Protein AF-A0A0R3QL52-F1 (afdb_monomer)

Solvent-accessible surface area (backbone atoms only — not comparable to full-atom values): 7153 Å² total; per-residue (Å²): 122,55,87,77,86,50,71,77,60,73,87,86,51,98,61,92,65,99,70,81,89,85,85,90,84,75,56,83,91,50,43,81,49,56,72,76,64,64,97,82,73,82,89,84,77,84,84,53,93,59,78,94,58,74,80,75,56,64,68,54,37,36,76,69,68,48,43,64,93,84,58,84,43,78,39,76,72,24,62,58,88,56,89,82,41,52,63,46,52,66,50,41,60,48,77,73,39,71,82,78,76,112

InterPro domains:
  IPR007757 MT-A70-like [PF05063] (2-90)

Mean predicted aligned error: 7.48 Å

pLDDT: mean 81.76, std 8.67, range [57.69, 95.31]

Sequence (102 aa):
VTNSGEPVYNLNSQHKQPFENIVFASCVAARRHYMNIANEFALISTPSAIHSRKPPLFPVLQALGILEETAEQLELYGRYLLPRTITVGFEAAKLQNERYFV

Organism: NCBI:txid42155

Structure (mmCIF, N/CA/C/O backbone):
data_AF-A0A0R3QL52-F1
#
_entry.id   AF-A0A0R3QL52-F1
#
loop_
_atom_site.group_PDB
_atom_site.id
_atom_site.type_symbol
_atom_site.label_atom_id
_atom_site.label_alt_id
_atom_site.label_comp_id
_atom_site.label_asym_id
_atom_site.label_entity_id
_atom_site.label_seq_id
_atom_site.pdbx_PDB_ins_code
_atom_site.Cartn_x
_atom_site.Cartn_y
_atom_site.Cartn_z
_atom_site.occupancy
_atom_site.B_iso_or_equiv
_atom_site.auth_seq_id
_atom_site.auth_comp_id
_atom_site.auth_asym_id
_atom_site.auth_atom_id
_atom_site.pdbx_PDB_model_num
ATOM 1 N N . VAL A 1 1 ? -21.565 -0.435 4.644 1.00 57.69 1 VAL A N 1
ATOM 2 C CA . VAL A 1 1 ? -20.751 -1.617 4.278 1.00 57.69 1 VAL A CA 1
ATOM 3 C C . VAL A 1 1 ? -21.751 -2.695 3.890 1.00 57.69 1 VAL A C 1
ATOM 5 O O . VAL A 1 1 ? -22.753 -2.799 4.580 1.00 57.69 1 VAL A O 1
ATOM 8 N N . THR A 1 2 ? -21.605 -3.315 2.721 1.00 58.09 2 THR A N 1
ATOM 9 C CA . THR A 1 2 ? -22.612 -4.169 2.049 1.00 58.09 2 THR A CA 1
ATOM 10 C C . THR A 1 2 ? -23.080 -5.343 2.920 1.00 58.09 2 THR A C 1
ATOM 12 O O . THR A 1 2 ? -22.251 -5.905 3.628 1.00 58.09 2 THR A O 1
ATOM 15 N N . ASN A 1 3 ? -24.344 -5.773 2.816 1.00 59.50 3 ASN A N 1
ATOM 16 C CA . ASN A 1 3 ? -24.803 -7.013 3.473 1.00 59.50 3 ASN A CA 1
ATOM 17 C C . ASN A 1 3 ? -24.582 -8.263 2.598 1.00 59.50 3 ASN A C 1
ATOM 19 O O . ASN A 1 3 ? -24.300 -9.327 3.138 1.00 59.50 3 ASN A O 1
ATOM 23 N N . SER A 1 4 ? -24.650 -8.121 1.265 1.00 67.19 4 SER A N 1
ATOM 24 C CA . SER A 1 4 ? -24.564 -9.244 0.309 1.00 67.19 4 SER A CA 1
ATOM 25 C C . SER A 1 4 ? -24.018 -8.812 -1.063 1.00 67.19 4 SER A C 1
ATOM 27 O O . SER A 1 4 ? -24.572 -9.173 -2.094 1.00 67.19 4 SER A O 1
ATOM 29 N N . GLY A 1 5 ? -22.987 -7.961 -1.098 1.00 64.88 5 GLY A N 1
ATOM 30 C CA . GLY A 1 5 ? -22.463 -7.365 -2.342 1.00 64.88 5 GLY A CA 1
ATOM 31 C C . GLY A 1 5 ? -23.223 -6.121 -2.818 1.00 64.88 5 GLY A C 1
ATOM 32 O O . GLY A 1 5 ? -22.632 -5.268 -3.469 1.00 64.88 5 GLY A O 1
ATOM 33 N N . GLU A 1 6 ? -24.475 -5.946 -2.387 1.00 63.59 6 GLU A N 1
ATOM 34 C CA . GLU A 1 6 ? -25.250 -4.728 -2.642 1.00 63.59 6 GLU A CA 1
ATOM 35 C C . GLU A 1 6 ? -24.964 -3.620 -1.605 1.00 63.59 6 GLU A C 1
ATOM 37 O O . GLU A 1 6 ? -24.932 -3.892 -0.389 1.00 63.59 6 GLU A O 1
ATOM 42 N N . PRO A 1 7 ? -24.760 -2.360 -2.039 1.00 65.81 7 PRO A N 1
ATOM 43 C CA . PRO A 1 7 ? -24.596 -1.220 -1.144 1.00 65.81 7 PRO A CA 1
ATOM 44 C C . PRO A 1 7 ? -25.828 -1.009 -0.258 1.00 65.81 7 PRO A C 1
ATOM 46 O O . PRO A 1 7 ? -26.941 -0.826 -0.734 1.00 65.81 7 PRO A O 1
ATOM 49 N N . VAL A 1 8 ? -25.619 -0.947 1.061 1.00 69.88 8 VAL A N 1
ATOM 50 C CA . VAL A 1 8 ? -26.690 -0.624 2.033 1.00 69.88 8 VAL A CA 1
ATOM 51 C C . VAL A 1 8 ? -27.098 0.862 1.956 1.00 69.88 8 VAL A C 1
ATOM 53 O O . VAL A 1 8 ? -28.075 1.276 2.568 1.00 69.88 8 VAL A O 1
ATOM 56 N N . TYR A 1 9 ? -26.353 1.687 1.214 1.00 69.75 9 TYR A N 1
ATOM 57 C CA . TYR A 1 9 ? -26.630 3.109 1.030 1.00 69.75 9 TYR A CA 1
ATOM 58 C C . TYR A 1 9 ? -26.187 3.604 -0.350 1.00 69.75 9 TYR A C 1
ATOM 60 O O . TYR A 1 9 ? -25.349 2.985 -1.004 1.00 69.75 9 TYR A O 1
ATOM 68 N N . ASN A 1 10 ? -26.722 4.756 -0.765 1.00 72.38 10 ASN A N 1
ATOM 69 C CA . ASN A 1 10 ? -26.395 5.379 -2.045 1.00 72.38 10 ASN A CA 1
ATOM 70 C C . ASN A 1 10 ? -24.949 5.915 -2.064 1.00 72.38 10 ASN A C 1
ATOM 72 O O . ASN A 1 10 ? -24.614 6.867 -1.349 1.00 72.38 10 ASN A O 1
ATOM 76 N N . LEU A 1 11 ? -24.118 5.337 -2.935 1.00 71.69 11 LEU A N 1
ATOM 77 C CA . LEU A 1 11 ? -22.720 5.727 -3.145 1.00 71.69 11 LEU A CA 1
ATOM 78 C C . LEU A 1 11 ? -22.561 7.140 -3.741 1.00 71.69 11 LEU A C 1
ATOM 80 O O . LEU A 1 11 ? -21.475 7.699 -3.700 1.00 71.69 11 LEU A O 1
ATOM 84 N N . ASN A 1 12 ? -23.635 7.777 -4.215 1.00 71.00 12 ASN A N 1
ATOM 85 C CA . ASN A 1 12 ? -23.626 9.163 -4.701 1.00 71.00 12 ASN A CA 1
ATOM 86 C C . ASN A 1 12 ? -24.083 10.191 -3.645 1.00 71.00 12 ASN A C 1
ATOM 88 O O . ASN A 1 12 ? -24.484 11.302 -3.988 1.00 71.00 12 ASN A O 1
ATOM 92 N N . SER A 1 13 ? -24.075 9.841 -2.354 1.00 72.31 13 SER A N 1
ATOM 93 C CA . SER A 1 13 ? -24.458 10.773 -1.281 1.00 72.31 13 SER A CA 1
ATOM 94 C C . SER A 1 13 ? -23.344 11.769 -0.905 1.00 72.31 13 SER A C 1
ATOM 96 O O . SER A 1 13 ? -22.159 11.501 -1.081 1.00 72.31 13 SER A O 1
ATOM 98 N N . GLN A 1 14 ? -23.709 12.921 -0.328 1.00 74.94 14 GLN A N 1
ATOM 99 C CA . GLN A 1 14 ? -22.744 13.893 0.229 1.00 74.94 14 GLN A CA 1
ATOM 100 C C . GLN A 1 14 ? -22.082 13.413 1.536 1.00 74.94 14 GLN A C 1
ATOM 102 O O . GLN A 1 14 ? -21.240 14.104 2.108 1.00 74.94 14 GLN A O 1
ATOM 107 N N . HIS A 1 15 ? -22.476 12.244 2.040 1.00 73.56 15 HIS A N 1
ATOM 108 C CA . HIS A 1 15 ? -21.915 11.663 3.250 1.00 73.56 15 HIS A CA 1
ATOM 109 C C . HIS A 1 15 ? -20.587 10.952 2.968 1.00 73.56 15 HIS A C 1
ATOM 111 O O . HIS A 1 15 ? -20.198 10.721 1.824 1.00 73.56 15 HIS A O 1
ATOM 117 N N . LYS A 1 16 ? -19.873 10.601 4.044 1.00 75.19 16 LYS A N 1
ATOM 118 C CA . LYS A 1 16 ? -18.602 9.877 3.961 1.00 75.19 16 LYS A CA 1
ATOM 119 C C . LYS A 1 16 ? -18.783 8.576 3.174 1.00 75.19 16 LYS A C 1
ATOM 121 O O . LYS A 1 16 ? -19.554 7.708 3.577 1.00 75.19 16 LYS A O 1
ATOM 126 N N . GLN A 1 17 ? -18.029 8.456 2.090 1.00 78.69 17 GLN A N 1
ATOM 127 C CA . GLN A 1 17 ? -18.084 7.318 1.180 1.00 78.69 17 GLN A CA 1
ATOM 128 C C . GLN A 1 17 ? -17.381 6.081 1.762 1.00 78.69 17 GLN A C 1
ATOM 130 O O . GLN A 1 17 ? -16.456 6.222 2.569 1.00 78.69 17 GLN A O 1
ATOM 135 N N . PRO A 1 18 ? -17.790 4.857 1.372 1.00 79.50 18 PRO A N 1
ATOM 136 C CA . PRO A 1 18 ? -17.234 3.607 1.891 1.00 79.50 18 PRO A CA 1
ATOM 137 C C . PRO A 1 18 ? -16.006 3.154 1.099 1.00 79.50 18 PRO A C 1
ATOM 139 O O . PRO A 1 18 ? -15.541 2.034 1.295 1.00 79.50 18 PRO A O 1
ATOM 142 N N . PHE A 1 19 ? -15.528 3.982 0.175 1.00 83.56 19 PHE A N 1
ATOM 143 C CA . PHE A 1 19 ? -14.420 3.694 -0.715 1.00 83.56 19 PHE A CA 1
ATOM 144 C C . PHE A 1 19 ? -13.460 4.878 -0.748 1.00 83.56 19 PHE A C 1
ATOM 146 O O . PHE A 1 19 ? -13.791 6.001 -0.361 1.00 83.56 19 PHE A O 1
ATOM 153 N N . GLU A 1 20 ? -12.260 4.600 -1.230 1.00 84.19 20 GLU A N 1
ATOM 154 C CA . GLU A 1 20 ? -11.219 5.587 -1.463 1.00 84.19 20 GLU A CA 1
ATOM 155 C C . GLU A 1 20 ? -10.686 5.401 -2.877 1.00 84.19 20 GLU A C 1
ATOM 157 O O . GLU A 1 20 ? -10.651 4.282 -3.390 1.00 84.19 20 GLU A O 1
ATOM 162 N N . ASN A 1 21 ? -10.275 6.503 -3.500 1.00 86.00 21 ASN A N 1
ATOM 163 C CA . ASN A 1 21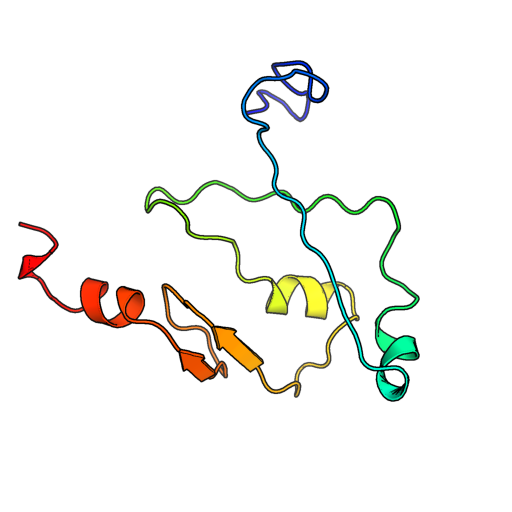 ? -9.729 6.479 -4.849 1.00 86.00 21 ASN A CA 1
ATOM 164 C C . ASN A 1 21 ? -8.222 6.244 -4.796 1.00 86.00 21 ASN A C 1
ATOM 166 O O . ASN A 1 21 ? -7.506 6.915 -4.051 1.00 86.00 21 ASN A O 1
ATOM 170 N N . ILE A 1 22 ? -7.743 5.326 -5.632 1.00 86.00 22 ILE A N 1
ATOM 171 C CA . ILE A 1 22 ? -6.316 5.108 -5.861 1.00 86.00 22 ILE A CA 1
ATOM 172 C C . ILE A 1 22 ? -5.972 5.733 -7.206 1.00 86.00 22 ILE A C 1
ATOM 174 O O . ILE A 1 22 ? -6.592 5.422 -8.221 1.00 86.00 22 ILE A O 1
ATOM 178 N N . VAL A 1 23 ? -4.984 6.624 -7.207 1.00 86.88 23 VAL A N 1
ATOM 179 C CA . VAL A 1 23 ? -4.497 7.280 -8.421 1.00 86.88 23 VAL A CA 1
ATOM 180 C C . VAL A 1 23 ? -3.141 6.694 -8.777 1.00 86.88 23 VAL A C 1
ATOM 182 O O . VAL A 1 23 ? -2.215 6.727 -7.967 1.00 86.88 23 VAL A O 1
ATOM 185 N N . PHE A 1 24 ? -3.021 6.182 -9.999 1.00 85.81 24 PHE A N 1
ATOM 186 C CA . PHE A 1 24 ? -1.757 5.698 -10.540 1.00 85.81 24 PHE A CA 1
ATOM 187 C C . PHE A 1 24 ? -1.108 6.776 -11.402 1.00 85.81 24 PHE A C 1
ATOM 189 O O . PHE A 1 24 ? -1.734 7.337 -12.300 1.00 85.81 24 PHE A O 1
ATOM 196 N N . ALA A 1 25 ? 0.168 7.037 -11.140 1.00 86.88 25 ALA A N 1
ATOM 197 C CA . ALA A 1 25 ? 1.011 7.892 -11.957 1.00 86.88 25 ALA A CA 1
ATOM 198 C C . ALA A 1 25 ? 2.203 7.081 -12.465 1.00 86.88 25 ALA A C 1
ATOM 200 O O . ALA A 1 25 ? 2.711 6.202 -11.771 1.00 86.88 25 ALA A O 1
ATOM 201 N N . SER A 1 26 ? 2.652 7.381 -13.681 1.00 85.12 26 SER A N 1
ATOM 202 C CA . SER A 1 26 ? 3.830 6.746 -14.267 1.00 85.12 26 SER A CA 1
ATOM 203 C C . SER A 1 26 ? 4.638 7.743 -15.084 1.00 85.12 26 SER A C 1
ATOM 205 O O . SER A 1 26 ? 4.105 8.728 -15.601 1.00 85.12 26 SER A O 1
ATOM 207 N N . CYS A 1 27 ? 5.939 7.485 -15.209 1.00 87.81 27 CYS A N 1
ATOM 208 C CA . CYS A 1 27 ? 6.759 8.188 -16.182 1.00 87.81 27 CYS A CA 1
ATOM 209 C C . CYS A 1 27 ? 6.409 7.711 -17.600 1.00 87.81 27 CYS A C 1
ATOM 211 O O . CYS A 1 27 ? 5.962 6.581 -17.804 1.00 87.81 27 CYS A O 1
ATOM 213 N N . VAL A 1 28 ? 6.661 8.555 -18.605 1.00 86.31 28 VAL A N 1
ATOM 214 C CA . VAL A 1 28 ? 6.337 8.242 -20.010 1.00 86.31 28 VAL A CA 1
ATOM 215 C C . VAL A 1 28 ? 6.975 6.923 -20.463 1.00 86.31 28 VAL A C 1
ATOM 217 O O . VAL A 1 28 ? 6.326 6.136 -21.149 1.00 86.31 28 VAL A O 1
ATOM 220 N N . ALA A 1 29 ? 8.204 6.639 -20.020 1.00 85.44 29 ALA A N 1
ATOM 221 C CA . ALA A 1 29 ? 8.915 5.400 -20.339 1.00 85.44 29 ALA A CA 1
ATOM 222 C C . ALA A 1 29 ? 8.220 4.137 -19.795 1.00 85.44 29 ALA A C 1
ATOM 224 O O . ALA A 1 29 ? 8.321 3.070 -20.398 1.00 85.44 29 ALA A O 1
ATOM 225 N N . ALA A 1 30 ? 7.478 4.253 -18.692 1.00 80.69 30 ALA A N 1
ATOM 226 C CA . ALA A 1 30 ? 6.783 3.137 -18.063 1.00 80.69 30 ALA A CA 1
ATOM 227 C C . ALA A 1 30 ? 5.315 3.005 -18.505 1.00 80.69 30 ALA A C 1
ATOM 229 O O . ALA A 1 30 ? 4.638 2.069 -18.088 1.00 80.69 30 ALA A O 1
ATOM 230 N N . ARG A 1 31 ? 4.820 3.882 -19.395 1.00 81.00 31 ARG A N 1
ATOM 231 C CA . ARG A 1 31 ? 3.414 3.917 -19.842 1.00 81.00 31 ARG A CA 1
ATOM 232 C C . ARG A 1 31 ? 2.877 2.549 -20.271 1.00 81.00 31 ARG A C 1
ATOM 234 O O . ARG A 1 31 ? 1.739 2.223 -19.947 1.00 81.00 31 ARG A O 1
ATOM 241 N N . ARG A 1 32 ? 3.697 1.740 -20.953 1.00 79.94 32 ARG A N 1
ATOM 242 C CA . ARG A 1 32 ? 3.335 0.393 -21.434 1.00 79.94 32 ARG A CA 1
ATOM 243 C C . ARG A 1 32 ? 2.853 -0.553 -20.327 1.00 79.94 32 ARG A C 1
ATOM 245 O O . ARG A 1 32 ? 2.002 -1.387 -20.597 1.00 79.94 32 ARG A O 1
ATOM 252 N N . HIS A 1 33 ? 3.353 -0.396 -19.100 1.00 75.25 33 HIS A N 1
ATOM 253 C CA . HIS A 1 33 ? 2.998 -1.251 -17.962 1.00 75.25 33 HIS A CA 1
ATOM 254 C C . HIS A 1 33 ? 1.603 -0.933 -17.404 1.00 75.25 33 HIS A C 1
ATOM 256 O O . HIS A 1 33 ? 0.986 -1.768 -16.755 1.00 75.25 33 HIS A O 1
ATOM 262 N N . TYR A 1 34 ? 1.079 0.261 -17.696 1.00 75.38 34 TYR A N 1
ATOM 263 C CA . TYR A 1 34 ? -0.158 0.769 -17.101 1.00 75.38 34 TYR A CA 1
ATOM 264 C C . TYR A 1 34 ? -1.289 0.963 -18.117 1.00 75.38 34 TYR A C 1
ATOM 266 O O . TYR A 1 34 ? -2.397 1.320 -17.730 1.00 75.38 34 TYR A O 1
ATOM 274 N N . MET A 1 35 ? -1.047 0.709 -19.411 1.00 73.94 35 MET A N 1
ATOM 275 C CA . MET A 1 35 ? -2.081 0.836 -20.453 1.00 73.94 35 MET A CA 1
ATOM 276 C C . MET A 1 35 ? -3.234 -0.161 -20.285 1.00 73.94 35 MET A C 1
ATOM 278 O O . MET A 1 35 ? -4.314 0.078 -20.814 1.00 73.94 35 MET A O 1
ATOM 282 N N . ASN A 1 36 ? -3.009 -1.241 -19.534 1.00 70.94 36 ASN A N 1
ATOM 283 C CA . ASN A 1 36 ? -3.985 -2.303 -19.302 1.00 70.94 36 ASN A CA 1
ATOM 284 C C . ASN A 1 36 ? -4.724 -2.166 -17.962 1.00 70.94 36 ASN A C 1
ATOM 286 O O . ASN A 1 36 ? -5.458 -3.077 -17.583 1.00 70.94 36 ASN A O 1
ATOM 290 N N . ILE A 1 37 ? -4.544 -1.062 -17.223 1.00 77.44 3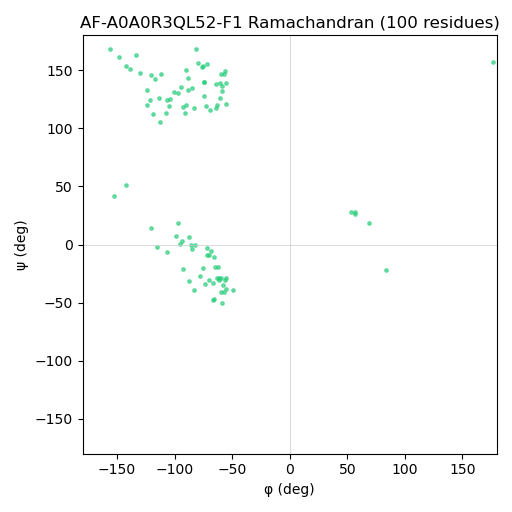7 ILE A N 1
ATOM 291 C CA . ILE A 1 37 ? -5.369 -0.804 -16.038 1.00 77.44 37 ILE A CA 1
ATOM 292 C C . ILE A 1 37 ? -6.814 -0.617 -16.508 1.00 77.44 37 ILE A C 1
ATOM 294 O O . ILE A 1 37 ? -7.112 0.294 -17.278 1.00 77.44 37 ILE A O 1
ATOM 298 N N . ALA A 1 38 ? -7.707 -1.497 -16.057 1.00 77.19 38 ALA A N 1
ATOM 299 C CA . ALA A 1 38 ? -9.116 -1.443 -16.420 1.00 77.19 38 ALA A CA 1
ATOM 300 C C . ALA A 1 38 ? -9.771 -0.155 -15.892 1.00 77.19 38 ALA A C 1
ATOM 302 O O . ALA A 1 38 ? -9.563 0.226 -14.740 1.00 77.19 38 ALA A O 1
ATOM 303 N N . ASN A 1 39 ? -10.610 0.481 -16.717 1.00 70.12 39 ASN A N 1
ATOM 304 C CA . ASN A 1 39 ? -11.274 1.750 -16.384 1.00 70.12 39 ASN A CA 1
ATOM 305 C C . ASN A 1 39 ? -12.337 1.636 -15.271 1.00 70.12 39 ASN A C 1
ATOM 307 O O . ASN A 1 39 ? -12.849 2.653 -14.818 1.00 70.12 39 ASN A O 1
ATOM 311 N N . GLU A 1 40 ? -12.649 0.426 -14.799 1.00 74.25 40 GLU A N 1
ATOM 312 C CA . GLU A 1 40 ? -13.707 0.156 -13.813 1.00 74.25 40 GLU A CA 1
ATOM 313 C C . GLU A 1 40 ? -13.2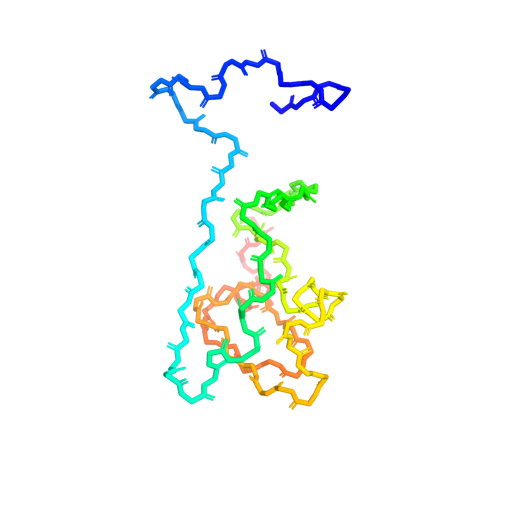80 -0.945 -12.827 1.00 74.25 40 GLU A C 1
ATOM 315 O O . GLU A 1 40 ? -13.965 -1.945 -12.620 1.00 74.25 40 GLU A O 1
ATOM 320 N N . PHE A 1 41 ? -12.092 -0.793 -12.237 1.00 79.62 41 PHE A N 1
ATOM 321 C CA . PHE A 1 41 ? -11.567 -1.754 -11.269 1.00 79.62 41 PHE A CA 1
ATOM 322 C C . PHE A 1 41 ? -11.917 -1.361 -9.828 1.00 79.62 41 PHE A C 1
ATOM 324 O O . PHE A 1 41 ? -11.465 -0.331 -9.327 1.00 79.62 41 PHE A O 1
ATOM 331 N N . ALA A 1 42 ? -12.671 -2.215 -9.135 1.00 83.62 42 ALA A N 1
ATOM 332 C CA . ALA A 1 42 ? -12.950 -2.070 -7.710 1.00 83.62 42 ALA A CA 1
ATOM 333 C C . ALA A 1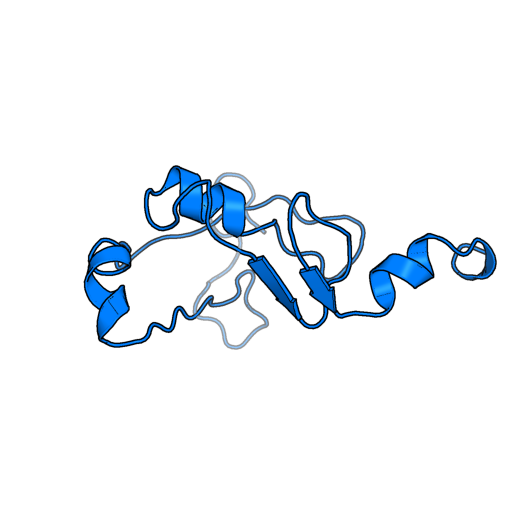 42 ? -12.133 -3.083 -6.896 1.00 83.62 42 ALA A C 1
ATOM 335 O O . ALA A 1 42 ? -12.312 -4.293 -7.028 1.00 83.62 42 ALA A O 1
ATOM 336 N N . LEU A 1 43 ? -11.265 -2.586 -6.009 1.00 84.12 43 LEU A N 1
ATOM 337 C CA . LEU A 1 43 ? -10.575 -3.420 -5.026 1.00 84.12 43 LEU A CA 1
ATOM 338 C C . LEU A 1 43 ? -11.396 -3.487 -3.736 1.00 84.12 43 LEU A C 1
ATOM 340 O O . LEU A 1 43 ? -11.520 -2.497 -3.015 1.00 84.12 43 LEU A O 1
ATOM 344 N N . ILE A 1 44 ? -11.919 -4.670 -3.422 1.00 85.06 44 ILE A N 1
ATOM 345 C CA . ILE A 1 44 ? -12.688 -4.919 -2.200 1.00 85.06 44 ILE A CA 1
ATOM 346 C C . ILE A 1 44 ? -11.777 -5.611 -1.186 1.00 85.06 44 ILE A C 1
ATOM 348 O O . ILE A 1 44 ? -11.103 -6.586 -1.5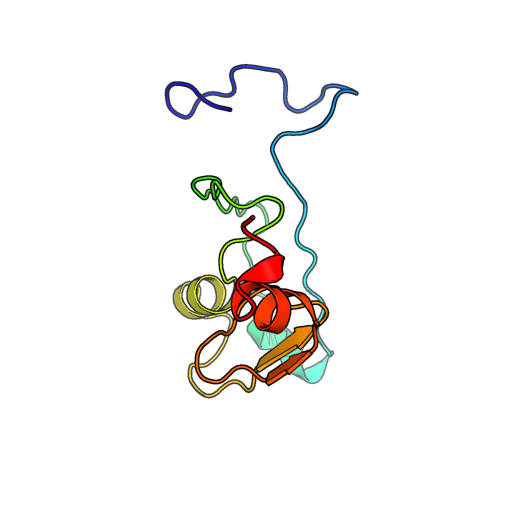05 1.00 85.06 44 ILE A O 1
ATOM 352 N N . SER A 1 45 ? -11.748 -5.108 0.048 1.00 80.81 45 SER A N 1
ATOM 353 C CA . SER A 1 45 ? -10.972 -5.708 1.136 1.00 80.81 45 SER A CA 1
ATOM 354 C C . SER A 1 45 ? -11.757 -5.704 2.440 1.00 80.81 45 SER A C 1
ATOM 356 O O . SER A 1 45 ? -12.59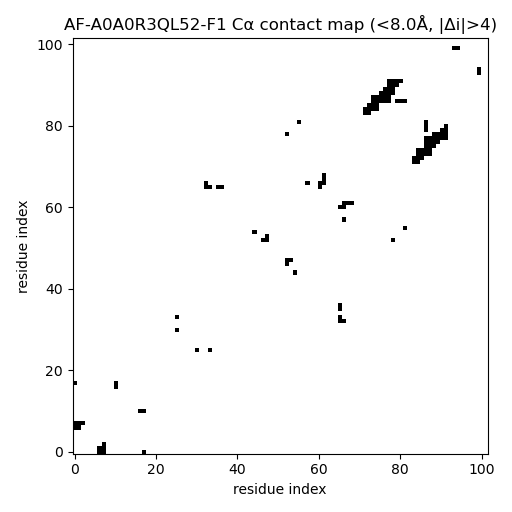6 -4.831 2.675 1.00 80.81 45 SER A O 1
ATOM 358 N N . THR A 1 46 ? -11.473 -6.681 3.299 1.00 81.81 46 THR A N 1
ATOM 359 C CA . THR A 1 46 ? -12.026 -6.722 4.653 1.00 81.81 46 THR A CA 1
ATOM 360 C C . THR A 1 46 ? -11.317 -5.677 5.518 1.00 81.81 46 THR A C 1
ATOM 362 O O . THR A 1 46 ? -10.084 -5.679 5.574 1.00 81.81 46 THR A O 1
ATOM 365 N N . PRO A 1 47 ? -12.050 -4.789 6.212 1.00 76.25 47 PRO A N 1
ATOM 366 C CA . PRO A 1 47 ? -11.442 -3.797 7.087 1.00 76.25 47 PRO A CA 1
ATOM 367 C C . PRO A 1 47 ? -10.596 -4.444 8.187 1.00 76.25 47 PRO A C 1
ATOM 369 O O . PRO A 1 47 ? -11.015 -5.397 8.841 1.00 76.25 47 PRO A O 1
ATOM 372 N N . SER A 1 48 ? -9.414 -3.883 8.425 1.00 78.75 48 SER A N 1
ATOM 373 C CA . SER A 1 48 ? -8.586 -4.236 9.578 1.00 78.75 48 SER A CA 1
ATOM 374 C C . SER A 1 48 ? -9.168 -3.624 10.856 1.00 78.75 48 SER A C 1
ATOM 376 O O . SER A 1 48 ? -9.558 -2.455 10.860 1.00 78.75 48 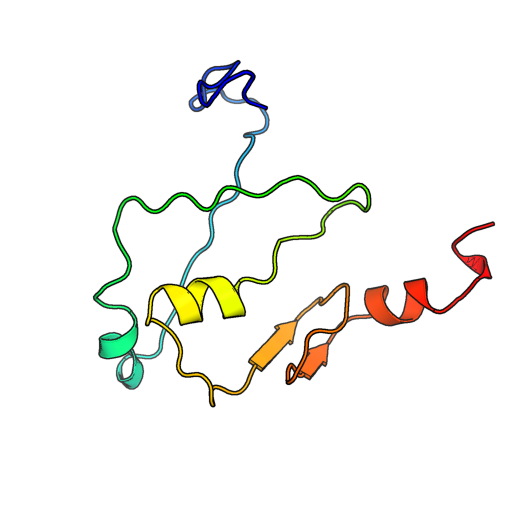SER A O 1
ATOM 378 N N . ALA A 1 49 ? -9.152 -4.383 11.959 1.00 77.25 49 ALA A N 1
ATOM 379 C CA . ALA A 1 49 ? -9.494 -3.869 13.291 1.00 77.25 49 ALA A CA 1
ATOM 380 C C . ALA A 1 49 ? -8.562 -2.722 13.723 1.00 77.25 49 ALA A C 1
ATOM 382 O O . ALA A 1 49 ? -8.968 -1.814 14.441 1.00 77.25 49 ALA A O 1
ATOM 383 N N . ILE A 1 50 ? -7.317 -2.729 13.233 1.00 74.94 50 ILE A N 1
ATOM 384 C CA . ILE A 1 50 ? -6.382 -1.616 13.394 1.00 74.94 50 ILE A CA 1
ATOM 385 C C . ILE A 1 50 ? -6.679 -0.579 12.316 1.00 74.94 50 ILE A C 1
ATOM 387 O O . ILE A 1 50 ? -6.561 -0.862 11.117 1.00 74.94 50 ILE A O 1
ATOM 391 N N . HIS A 1 51 ? -7.064 0.614 12.766 1.00 72.62 51 HIS A N 1
ATOM 392 C CA . HIS A 1 51 ? -7.510 1.710 11.916 1.00 72.62 51 HIS A CA 1
ATOM 393 C C . HIS A 1 51 ? -6.490 2.102 10.844 1.00 72.62 51 HIS A C 1
ATOM 395 O O . HIS A 1 51 ? -5.273 2.034 11.035 1.00 72.62 51 HIS A O 1
ATOM 401 N N . SER A 1 52 ? -7.023 2.580 9.717 1.00 75.81 52 SER A N 1
ATOM 402 C CA . SER A 1 52 ? -6.252 3.176 8.620 1.00 75.81 52 SER A CA 1
ATOM 403 C C . SER A 1 52 ? -5.167 2.264 8.035 1.00 75.81 52 SER A C 1
ATOM 405 O O . SER A 1 52 ? -4.191 2.751 7.468 1.00 75.81 52 SER A O 1
ATOM 407 N N . ARG A 1 53 ? -5.339 0.942 8.142 1.00 81.19 53 ARG A N 1
ATOM 408 C CA . ARG A 1 53 ? -4.550 -0.031 7.386 1.00 81.19 53 ARG A CA 1
ATOM 409 C C . ARG A 1 53 ? -5.241 -0.340 6.072 1.00 81.19 53 ARG A C 1
ATOM 411 O O . ARG A 1 53 ? -6.380 -0.802 6.049 1.00 81.19 53 ARG A O 1
ATOM 418 N N . LYS A 1 54 ? -4.531 -0.058 4.990 1.00 86.12 54 LYS A N 1
ATOM 419 C CA . LYS A 1 54 ? -4.921 -0.435 3.637 1.00 86.12 54 LYS A CA 1
ATOM 420 C C . LYS A 1 54 ? -4.351 -1.811 3.315 1.00 86.12 54 LYS A C 1
ATOM 422 O O . LYS A 1 54 ? -3.305 -2.148 3.879 1.00 86.12 54 LYS A O 1
ATOM 427 N N . PRO A 1 55 ? -5.021 -2.605 2.464 1.00 86.94 55 PRO A N 1
ATOM 428 C CA . PRO A 1 55 ? -4.420 -3.827 1.955 1.00 86.94 55 PRO A CA 1
ATOM 429 C C . PRO A 1 55 ? -3.132 -3.487 1.188 1.00 86.94 55 PRO A C 1
ATOM 431 O O . PRO A 1 55 ? -3.068 -2.426 0.559 1.00 86.94 55 PRO A O 1
ATOM 434 N N . PRO A 1 56 ? -2.117 -4.364 1.215 1.00 89.19 56 PRO A N 1
ATOM 435 C CA . PRO A 1 56 ? -0.915 -4.159 0.424 1.00 89.19 56 PRO A CA 1
ATOM 436 C C . PRO A 1 56 ? -1.280 -4.187 -1.061 1.00 89.19 56 PRO A C 1
ATOM 438 O O . PRO A 1 56 ? -1.811 -5.177 -1.562 1.00 89.19 56 PRO A O 1
ATOM 441 N N . LEU A 1 57 ? -1.012 -3.088 -1.766 1.00 88.81 57 LEU A N 1
ATOM 442 C CA . LEU A 1 57 ? -1.384 -2.963 -3.177 1.00 88.81 57 LEU A CA 1
ATOM 443 C C . LEU A 1 57 ? -0.434 -3.723 -4.099 1.00 88.81 57 LEU A C 1
ATOM 445 O O . LEU A 1 57 ? -0.853 -4.161 -5.163 1.00 88.81 57 LEU A O 1
ATOM 449 N N . PHE A 1 58 ? 0.824 -3.917 -3.702 1.00 89.75 58 PHE A N 1
ATOM 450 C CA . PHE A 1 58 ? 1.817 -4.546 -4.568 1.00 89.75 58 PHE A CA 1
ATOM 451 C C . PHE A 1 58 ? 1.423 -5.963 -5.023 1.00 89.75 58 PHE A C 1
ATOM 453 O O . PHE A 1 58 ? 1.363 -6.166 -6.234 1.00 89.75 58 PHE A O 1
ATOM 460 N N . PRO A 1 59 ? 1.022 -6.903 -4.137 1.00 88.94 59 PRO A N 1
ATOM 461 C CA . PRO A 1 59 ? 0.543 -8.219 -4.570 1.00 88.94 59 PRO A CA 1
ATOM 462 C C . PRO A 1 59 ? -0.664 -8.156 -5.513 1.00 88.94 59 PRO A C 1
ATOM 464 O O . PRO A 1 59 ? -0.778 -8.965 -6.429 1.00 88.94 59 PRO A O 1
ATOM 467 N N . VAL A 1 60 ? -1.557 -7.179 -5.318 1.00 87.69 60 VAL A N 1
ATOM 468 C CA . VAL A 1 60 ? -2.717 -6.972 -6.199 1.00 87.69 60 VAL A CA 1
ATOM 469 C C . VAL A 1 60 ? -2.250 -6.538 -7.587 1.00 87.69 60 VAL A C 1
ATOM 471 O O . VAL A 1 60 ? -2.670 -7.106 -8.588 1.00 87.69 60 VAL A O 1
ATOM 474 N N . LEU A 1 61 ? -1.343 -5.565 -7.661 1.00 87.88 61 LEU A N 1
ATOM 475 C CA . LEU A 1 61 ? -0.809 -5.063 -8.927 1.00 87.88 61 LEU A CA 1
ATOM 476 C C . LEU A 1 61 ? 0.030 -6.115 -9.666 1.00 87.88 61 LEU A C 1
ATOM 478 O O . LEU A 1 61 ? -0.005 -6.162 -10.894 1.00 87.88 61 LEU A O 1
ATOM 482 N N . GLN A 1 62 ? 0.739 -6.981 -8.941 1.00 88.19 62 GLN A N 1
ATOM 483 C CA . GLN A 1 62 ? 1.427 -8.139 -9.515 1.00 88.19 62 GLN A CA 1
ATOM 484 C C . GLN A 1 62 ? 0.445 -9.156 -10.096 1.00 88.19 62 GLN A C 1
ATOM 486 O O . GLN A 1 62 ? 0.616 -9.590 -11.230 1.00 88.19 62 GLN A O 1
ATOM 491 N N . ALA A 1 63 ? -0.613 -9.499 -9.355 1.00 87.19 63 ALA A N 1
ATOM 492 C CA . ALA A 1 63 ? -1.640 -10.429 -9.823 1.00 87.19 63 ALA A CA 1
ATOM 493 C C . ALA A 1 63 ? -2.371 -9.917 -11.078 1.00 87.19 63 ALA A C 1
ATOM 495 O O . ALA A 1 63 ? -2.807 -10.709 -11.909 1.00 87.19 63 ALA A O 1
ATOM 496 N N . LEU A 1 64 ? -2.466 -8.595 -11.238 1.00 84.56 64 LEU A N 1
ATOM 497 C CA . LEU A 1 64 ? -3.001 -7.944 -12.436 1.00 84.56 64 LEU A CA 1
ATOM 498 C C . LEU A 1 64 ? -1.979 -7.822 -13.583 1.00 84.56 64 LEU A C 1
ATOM 500 O O . LEU A 1 64 ? -2.313 -7.280 -14.634 1.00 84.56 64 LEU A O 1
ATOM 504 N N . GLY A 1 65 ? -0.739 -8.285 -13.397 1.00 84.94 65 GLY A N 1
ATOM 505 C CA . GLY A 1 65 ? 0.330 -8.196 -14.396 1.00 84.94 65 GLY A CA 1
ATOM 506 C C . GLY A 1 65 ? 0.832 -6.771 -14.654 1.00 84.94 65 GLY A C 1
ATOM 507 O O . GLY A 1 65 ? 1.449 -6.519 -15.687 1.00 84.94 65 GLY A O 1
ATOM 508 N N . ILE A 1 66 ? 0.558 -5.830 -13.743 1.00 85.75 66 ILE A N 1
ATOM 509 C CA . ILE A 1 66 ? 0.956 -4.418 -13.867 1.00 85.75 66 ILE A CA 1
ATOM 510 C C . ILE A 1 66 ? 2.404 -4.227 -13.403 1.00 85.75 66 ILE A C 1
ATOM 512 O O . ILE A 1 66 ? 3.150 -3.443 -13.990 1.00 85.75 66 ILE A O 1
ATOM 516 N N . LEU A 1 67 ? 2.801 -4.929 -12.337 1.00 87.25 67 LEU A N 1
ATOM 517 C CA . LEU A 1 67 ? 4.140 -4.853 -11.754 1.00 87.25 67 LEU A CA 1
ATOM 518 C C . LEU A 1 67 ? 4.862 -6.195 -11.849 1.00 87.25 67 LEU A C 1
ATOM 520 O O . LEU A 1 67 ? 4.269 -7.253 -11.658 1.00 87.25 67 LEU A O 1
ATOM 524 N N . GLU A 1 68 ? 6.166 -6.127 -12.098 1.00 86.62 68 GLU A N 1
ATOM 525 C CA . GLU A 1 68 ? 7.051 -7.290 -12.104 1.00 86.62 68 GLU A CA 1
ATOM 526 C C . GLU A 1 68 ? 7.358 -7.767 -10.678 1.00 86.62 68 GLU A C 1
ATOM 528 O O . GLU A 1 68 ? 7.396 -6.982 -9.727 1.00 86.62 68 GLU A O 1
ATOM 533 N N . GLU A 1 69 ? 7.661 -9.056 -10.518 1.00 84.38 69 GLU A N 1
ATOM 534 C CA . GLU A 1 69 ? 8.076 -9.617 -9.226 1.00 84.38 69 GLU A CA 1
ATOM 535 C C . GLU A 1 69 ? 9.359 -9.007 -8.673 1.00 84.38 69 GLU A C 1
ATOM 537 O O . GLU A 1 69 ? 9.546 -8.898 -7.460 1.00 84.38 69 GLU A O 1
ATOM 542 N N . THR A 1 70 ? 10.245 -8.574 -9.555 1.00 87.81 70 THR A N 1
ATOM 543 C CA . THR A 1 70 ? 11.536 -7.986 -9.214 1.00 87.81 70 THR A CA 1
ATOM 544 C C . THR A 1 70 ? 11.464 -6.495 -8.914 1.00 87.81 70 THR A C 1
ATOM 546 O O . THR A 1 70 ? 12.477 -5.941 -8.500 1.00 87.81 70 THR A O 1
ATOM 549 N N . ALA A 1 71 ? 10.300 -5.855 -9.066 1.00 88.19 71 ALA A N 1
ATOM 550 C CA . ALA A 1 71 ? 10.160 -4.420 -8.856 1.00 88.19 71 ALA A CA 1
ATOM 551 C C . ALA A 1 71 ? 10.556 -4.004 -7.428 1.00 88.19 71 ALA A C 1
ATOM 553 O O . ALA A 1 71 ? 10.136 -4.604 -6.433 1.00 88.19 71 ALA A O 1
ATOM 554 N N . GLU A 1 72 ? 11.378 -2.959 -7.342 1.00 91.44 72 GLU A N 1
ATOM 555 C CA . GLU A 1 72 ? 11.760 -2.329 -6.082 1.00 91.44 72 GLU A CA 1
ATOM 556 C C . GLU A 1 72 ? 10.599 -1.491 -5.541 1.00 91.44 72 GLU A C 1
ATOM 558 O O . GLU A 1 72 ? 9.895 -0.813 -6.292 1.00 91.44 72 GLU A O 1
ATOM 563 N N . GLN A 1 73 ? 10.387 -1.547 -4.226 1.00 92.69 73 GLN A N 1
ATOM 564 C CA . GLN A 1 73 ? 9.218 -0.957 -3.582 1.00 92.69 73 GLN A CA 1
ATOM 565 C C . GLN A 1 73 ? 9.632 0.027 -2.494 1.00 92.69 73 GLN A C 1
ATOM 567 O O . GLN A 1 73 ? 10.449 -0.294 -1.628 1.00 92.69 73 GLN A O 1
ATOM 572 N N . LEU A 1 74 ? 9.006 1.203 -2.515 1.00 94.38 74 LEU A N 1
ATOM 573 C CA . LEU A 1 74 ? 9.087 2.213 -1.468 1.00 94.38 74 LEU A CA 1
ATOM 574 C C . LEU A 1 74 ? 7.673 2.537 -0.985 1.00 94.38 74 LEU A C 1
ATOM 576 O O . LEU A 1 74 ? 6.847 3.014 -1.762 1.00 94.38 74 LEU A O 1
ATOM 580 N N . GLU A 1 75 ? 7.410 2.326 0.301 1.00 93.75 75 GLU A N 1
ATOM 581 C CA . GLU A 1 75 ? 6.174 2.748 0.953 1.00 93.75 75 GLU A CA 1
ATOM 582 C C . GLU A 1 75 ? 6.452 3.934 1.882 1.00 93.75 75 GLU A C 1
ATOM 584 O O . GLU A 1 75 ? 7.146 3.819 2.896 1.00 93.75 75 GLU A O 1
ATOM 589 N N . LEU A 1 76 ? 5.899 5.095 1.532 1.00 94.00 76 LEU A N 1
ATOM 590 C CA . LEU A 1 76 ? 5.946 6.289 2.370 1.00 94.00 76 LEU A CA 1
ATOM 591 C C . LEU A 1 76 ? 4.759 6.313 3.331 1.00 94.00 76 LEU A C 1
ATOM 593 O O . LEU A 1 76 ? 3.644 5.938 2.975 1.00 94.00 76 LEU A O 1
ATOM 597 N N . TYR A 1 77 ? 5.004 6.798 4.548 1.00 91.50 77 TYR A N 1
ATOM 598 C CA . TYR A 1 77 ? 4.054 6.771 5.663 1.00 91.50 77 TYR A CA 1
ATOM 599 C C . TYR A 1 77 ? 3.570 5.354 6.009 1.00 91.50 77 TYR A C 1
ATOM 601 O O . TYR A 1 77 ? 2.461 5.178 6.526 1.00 91.50 77 TYR A O 1
ATOM 609 N N . GLY A 1 78 ? 4.412 4.352 5.735 1.00 90.38 78 GLY A N 1
ATOM 610 C CA . GLY A 1 78 ? 4.095 2.947 5.954 1.00 90.38 78 GLY A CA 1
ATOM 611 C C . GLY A 1 78 ? 3.795 2.659 7.423 1.00 90.38 78 GLY A C 1
ATOM 612 O O . GLY A 1 78 ? 4.426 3.197 8.342 1.00 90.38 78 GLY A O 1
ATOM 613 N N . ARG A 1 79 ? 2.773 1.828 7.646 1.00 88.38 79 ARG A N 1
ATOM 614 C CA . ARG A 1 79 ? 2.254 1.518 8.991 1.00 88.38 79 ARG A CA 1
ATOM 615 C C . ARG A 1 79 ? 2.611 0.133 9.501 1.00 88.38 79 ARG A C 1
ATOM 617 O O . ARG A 1 79 ? 2.301 -0.212 10.639 1.00 88.38 79 ARG A O 1
ATOM 624 N N . TYR A 1 80 ? 3.216 -0.663 8.641 1.00 87.69 80 TYR A N 1
ATOM 625 C CA . TYR A 1 80 ? 3.656 -2.019 8.891 1.00 87.69 80 TYR A CA 1
ATOM 626 C C . TYR A 1 80 ? 4.786 -2.328 7.908 1.00 87.69 80 TYR A C 1
ATOM 628 O O . TYR A 1 80 ? 5.043 -1.548 6.996 1.00 87.69 80 TYR A O 1
ATOM 636 N N . LEU A 1 81 ? 5.491 -3.433 8.127 1.00 90.50 81 LEU A N 1
ATOM 637 C CA . LEU A 1 81 ? 6.569 -3.852 7.240 1.00 90.50 81 LEU A CA 1
ATOM 638 C C . LEU A 1 81 ? 6.029 -4.841 6.214 1.00 90.50 81 LEU A C 1
ATOM 640 O O . LEU A 1 81 ? 5.296 -5.769 6.564 1.00 90.50 81 LEU A O 1
ATOM 644 N N . LEU A 1 82 ? 6.419 -4.641 4.959 1.00 90.50 82 LEU A N 1
ATOM 645 C CA . LEU A 1 82 ? 6.137 -5.550 3.857 1.00 90.50 82 LEU A CA 1
ATOM 646 C C . LEU A 1 82 ? 7.427 -6.217 3.366 1.00 90.50 82 LEU A C 1
ATOM 648 O O . LEU A 1 82 ? 8.492 -5.592 3.390 1.00 90.50 82 LEU A O 1
ATOM 652 N N . PRO A 1 83 ? 7.363 -7.479 2.900 1.00 90.06 83 PRO A N 1
ATOM 653 C CA . PRO A 1 83 ? 8.516 -8.133 2.297 1.00 90.06 83 PRO A CA 1
ATOM 654 C C . PRO A 1 83 ? 9.081 -7.310 1.135 1.00 90.06 83 PRO A C 1
ATOM 656 O O . PRO A 1 83 ? 8.328 -6.769 0.326 1.00 90.06 83 PRO A O 1
ATOM 659 N N . ARG A 1 84 ? 10.415 -7.238 1.043 1.00 89.94 84 ARG A N 1
ATOM 660 C CA . ARG A 1 84 ? 11.142 -6.575 -0.060 1.00 89.94 84 ARG A CA 1
ATOM 661 C C . ARG A 1 84 ? 10.712 -5.121 -0.323 1.00 89.94 84 ARG A C 1
ATOM 663 O O . ARG A 1 84 ? 10.832 -4.636 -1.443 1.00 89.94 84 ARG A O 1
ATOM 670 N N . THR A 1 85 ? 10.234 -4.433 0.713 1.00 93.00 85 THR A N 1
ATOM 671 C CA . THR A 1 85 ? 9.752 -3.053 0.625 1.00 93.00 85 THR A CA 1
ATOM 672 C C . THR A 1 85 ? 10.545 -2.158 1.560 1.00 93.00 85 THR A C 1
ATOM 674 O O . THR A 1 85 ? 10.600 -2.392 2.769 1.00 93.00 85 THR A O 1
ATOM 677 N N . ILE A 1 86 ? 11.134 -1.097 1.014 1.00 95.31 86 ILE A N 1
ATOM 678 C CA . ILE A 1 86 ? 11.688 -0.015 1.823 1.00 95.31 86 ILE A CA 1
ATOM 679 C C . ILE A 1 86 ? 10.503 0.758 2.392 1.00 95.31 86 ILE A C 1
ATOM 681 O O . ILE A 1 86 ? 9.689 1.295 1.650 1.00 95.31 86 ILE A O 1
ATOM 685 N N . THR A 1 87 ? 10.384 0.801 3.715 1.00 93.19 87 THR A N 1
ATOM 686 C CA . THR A 1 87 ? 9.261 1.462 4.390 1.00 93.19 87 THR A CA 1
ATOM 687 C C . THR A 1 87 ? 9.768 2.671 5.159 1.00 93.19 87 THR A C 1
ATOM 689 O O . THR A 1 87 ? 10.661 2.549 5.996 1.00 93.19 87 THR A O 1
ATOM 692 N N . VAL A 1 88 ? 9.182 3.838 4.901 1.00 95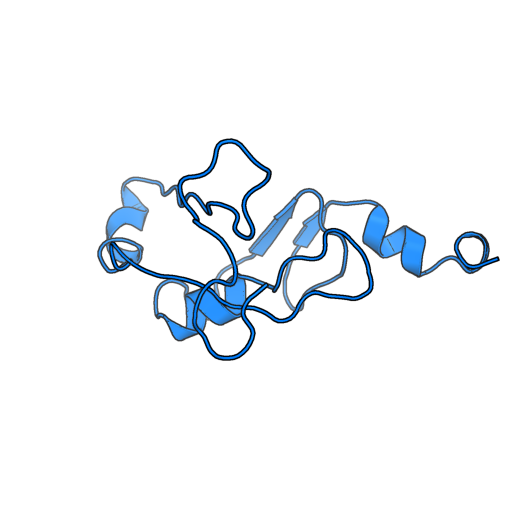.06 88 VAL A N 1
ATOM 693 C CA . VAL A 1 88 ? 9.474 5.081 5.620 1.00 95.06 88 VAL A CA 1
ATOM 694 C C . VAL A 1 88 ? 8.241 5.479 6.421 1.00 95.06 88 VAL A C 1
ATOM 696 O O . VAL A 1 88 ? 7.259 5.964 5.868 1.00 95.06 88 VAL A O 1
ATOM 699 N N . GLY A 1 89 ? 8.279 5.284 7.737 1.00 91.31 89 GLY A N 1
ATOM 700 C CA . GLY A 1 89 ? 7.179 5.634 8.634 1.00 91.31 89 GLY A CA 1
ATOM 701 C C . GLY A 1 89 ? 7.454 5.219 10.079 1.00 91.31 89 GLY A C 1
ATOM 702 O O . GLY A 1 89 ? 8.257 4.326 10.335 1.00 91.31 89 GLY A O 1
ATOM 703 N N . PHE A 1 90 ? 6.791 5.872 11.036 1.00 88.81 90 PHE A N 1
ATOM 704 C CA . PHE A 1 90 ? 7.010 5.622 12.470 1.00 88.81 90 PHE A CA 1
ATOM 705 C C . PHE A 1 90 ? 6.062 4.578 13.074 1.00 88.81 90 PHE A C 1
ATOM 707 O O . PHE A 1 90 ? 6.363 3.992 14.113 1.00 88.81 90 PHE A O 1
ATOM 714 N N . GLU A 1 91 ? 4.918 4.320 12.438 1.00 87.69 91 GLU A N 1
ATOM 715 C CA . GLU A 1 91 ? 3.862 3.493 13.038 1.00 87.69 91 GLU A CA 1
ATOM 716 C C . GLU A 1 91 ? 4.269 2.011 13.126 1.00 87.69 91 GLU A C 1
ATOM 718 O O . GLU A 1 91 ? 3.907 1.333 14.085 1.00 87.69 91 GLU A O 1
ATOM 723 N N . ALA A 1 92 ? 5.105 1.521 12.201 1.00 85.19 92 ALA A N 1
ATOM 724 C CA . ALA A 1 92 ? 5.663 0.171 12.291 1.00 85.19 92 ALA A CA 1
ATOM 725 C C . ALA A 1 92 ? 6.487 -0.027 13.579 1.00 85.19 92 ALA A C 1
ATOM 727 O O . ALA A 1 92 ? 6.356 -1.056 14.239 1.00 85.19 92 ALA A O 1
ATOM 728 N N . ALA A 1 93 ? 7.283 0.975 13.974 1.00 84.44 93 ALA A N 1
ATOM 729 C CA . ALA A 1 93 ? 8.083 0.934 15.198 1.00 84.44 93 ALA A CA 1
ATOM 730 C C . ALA A 1 93 ? 7.226 1.095 16.464 1.00 84.44 93 ALA A C 1
ATOM 732 O O . ALA A 1 93 ? 7.501 0.468 17.484 1.00 84.44 93 ALA A O 1
ATOM 733 N N . LYS A 1 94 ? 6.155 1.893 16.402 1.00 84.94 94 LYS A N 1
ATOM 734 C CA . LYS A 1 94 ? 5.208 2.069 17.513 1.00 84.94 94 LYS A CA 1
ATOM 735 C C . LYS A 1 94 ? 4.594 0.740 17.960 1.00 84.94 94 LYS A C 1
ATOM 737 O O . LYS A 1 94 ? 4.495 0.483 19.154 1.00 84.94 94 LYS A O 1
ATOM 742 N N . LEU A 1 95 ? 4.242 -0.124 17.009 1.00 76.50 95 LEU A N 1
ATOM 743 C CA . LEU A 1 95 ? 3.657 -1.440 17.289 1.00 76.50 95 LEU A CA 1
ATOM 744 C C . LEU A 1 95 ? 4.643 -2.440 17.910 1.00 76.50 95 LEU A C 1
ATOM 746 O O . LEU A 1 95 ? 4.223 -3.505 18.343 1.00 76.50 95 LEU A O 1
ATOM 750 N N . GLN A 1 96 ? 5.933 -2.105 17.959 1.00 81.88 96 GLN A N 1
ATOM 751 C CA . GLN A 1 96 ? 6.967 -2.893 18.634 1.00 81.88 96 GLN A CA 1
ATOM 752 C C . GLN A 1 96 ? 7.211 -2.419 20.075 1.00 81.88 96 GLN A C 1
ATOM 754 O O . GLN A 1 96 ? 8.113 -2.918 20.740 1.00 81.88 96 GLN A O 1
ATOM 759 N N . ASN A 1 97 ? 6.454 -1.431 20.563 1.00 85.19 97 ASN A N 1
ATOM 760 C CA . ASN A 1 97 ? 6.649 -0.861 21.889 1.00 85.19 97 ASN A CA 1
ATOM 761 C C . ASN A 1 97 ? 5.401 -1.070 22.752 1.00 85.19 97 ASN A C 1
ATOM 763 O O . ASN A 1 97 ? 4.353 -0.466 22.522 1.00 85.19 97 ASN A O 1
ATOM 767 N N . GLU A 1 98 ? 5.553 -1.906 23.781 1.00 85.69 98 GLU A N 1
ATOM 768 C CA . GLU A 1 98 ? 4.485 -2.321 24.699 1.00 85.69 98 GLU A CA 1
ATOM 769 C C . GLU A 1 98 ? 3.764 -1.145 25.368 1.00 85.69 98 GLU A C 1
ATOM 771 O O . GLU A 1 98 ? 2.572 -1.236 25.642 1.00 85.69 98 GLU A O 1
ATOM 776 N N . ARG A 1 99 ? 4.439 -0.002 25.562 1.00 86.38 99 ARG A N 1
ATOM 777 C CA . ARG A 1 99 ? 3.849 1.188 26.200 1.00 86.38 99 ARG A CA 1
ATOM 778 C C . ARG A 1 99 ? 2.662 1.769 25.429 1.00 86.38 99 ARG A C 1
ATOM 780 O O . ARG A 1 99 ? 1.897 2.531 26.005 1.00 86.38 99 ARG A O 1
ATOM 787 N N . TYR A 1 100 ? 2.523 1.452 24.142 1.00 75.31 100 TYR A N 1
ATOM 788 C CA . TYR A 1 100 ? 1.397 1.902 23.320 1.00 75.31 100 TYR A CA 1
ATOM 789 C C . TYR A 1 100 ? 0.162 0.993 23.408 1.00 75.31 100 TYR A C 1
ATOM 791 O O . TYR A 1 100 ? -0.836 1.290 22.753 1.00 75.31 100 TYR A O 1
ATOM 799 N N . PHE A 1 101 ? 0.224 -0.092 24.185 1.00 73.94 101 PHE A N 1
ATOM 800 C CA . PHE A 1 101 ? -0.855 -1.072 24.350 1.00 73.94 101 PHE A CA 1
ATOM 801 C C . PHE A 1 101 ? -1.331 -1.212 25.807 1.00 73.94 101 PHE A C 1
ATOM 803 O O . PHE A 1 101 ? -2.021 -2.180 26.125 1.00 73.94 101 PHE A O 1
ATOM 810 N N . VAL A 1 102 ? -0.943 -0.265 26.672 1.00 62.59 102 VAL A N 1
ATOM 811 C CA . VAL A 1 102 ? -1.363 -0.160 28.083 1.00 62.59 102 VAL A CA 1
ATOM 812 C C . VAL A 1 102 ? -2.622 0.688 28.201 1.00 62.59 102 VAL A C 1
ATOM 814 O O . VAL A 1 102 ? -2.677 1.740 27.522 1.00 62.59 102 VAL A O 1
#

Radius of gyration: 16.93 Å; Cα contacts (8 Å, |Δi|>4): 65; chains: 1; bounding box: 38×24×50 Å

Foldseek 3Di:
DDPPPDDPDDQPDPDDHPDDDDDDDDDPVLVVLCPPPDPDDDDDDDDDPPPPDDDDCVVVCVVVS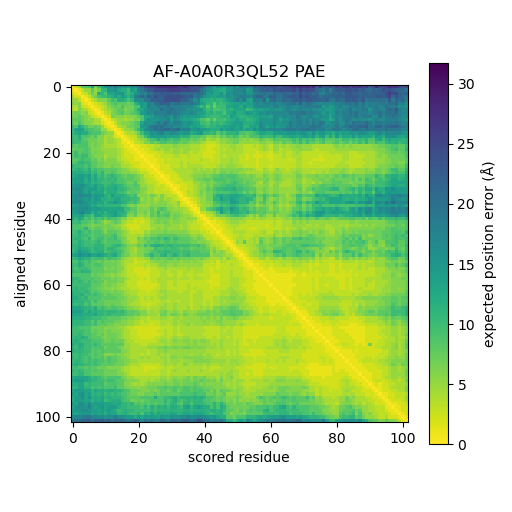SDDPPDQAEDEQDQDDDPNYHYHHCNNVVVVDCVNVD

Secondary structure (DSSP, 8-state):
--SSSS-SS-TTSSSPPS---------GGGHHHHTT--TT-----PPPSSTTPPPPHHHHHHHTTSS-TT--EEEET-SS--TTEEEE-SHHHHTT-GGGG-